Protein AF-A0A485AMM5-F1 (afdb_monomer)

Nearest PDB structures (foldseek):
  3wkn-assembly4_P  TM=5.107E-01  e=5.528E+00  synthetic construct
  2if7-assembly1_B  TM=3.251E-01  e=9.894E+00  Homo sapiens

Foldseek 3Di:
DVVVCPPDDPDDDDDDDPDFDWDFDDDPQATDFIWGCPPVPHTDTCRVVCVVPPVSRRDD

In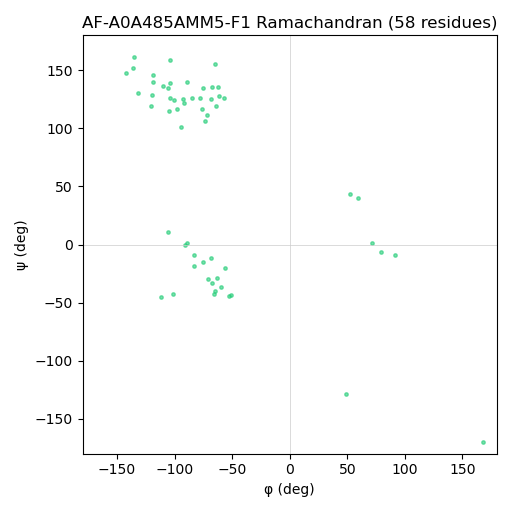terPro domains:
  IPR013839 NAD-dependent DNA ligase, adenylation [PF01653] (10-54)
  IPR018239 NAD-dependent DNA ligase, active site [PS01055] (16-45)

Structure (mmCIF, N/CA/C/O backbone):
data_AF-A0A485AMM5-F1
#
_entry.id   AF-A0A485AMM5-F1
#
loop_
_atom_site.group_PDB
_atom_site.id
_atom_site.type_symbol
_atom_site.label_atom_id
_atom_site.label_alt_id
_atom_site.label_comp_id
_atom_site.label_asym_id
_atom_site.label_entity_id
_atom_site.label_seq_id
_atom_site.pdbx_PDB_ins_code
_atom_site.Cartn_x
_atom_site.Cartn_y
_atom_site.Cartn_z
_atom_site.occupancy
_atom_site.B_iso_or_equiv
_atom_site.auth_seq_id
_atom_site.auth_comp_id
_atom_site.auth_asym_id
_atom_site.auth_atom_id
_atom_site.pdbx_PDB_model_num
ATOM 1 N N . MET A 1 1 ? -12.309 2.875 22.676 1.00 67.00 1 MET A N 1
ATOM 2 C CA . MET A 1 1 ? -12.987 2.197 21.546 1.00 67.00 1 MET A CA 1
ATOM 3 C C . MET A 1 1 ? -14.493 2.435 21.545 1.00 67.00 1 MET A C 1
ATOM 5 O O . MET A 1 1 ? -14.987 2.952 20.557 1.00 67.00 1 MET A O 1
ATOM 9 N N . GLN A 1 2 ? -15.216 2.135 22.635 1.00 77.31 2 GLN A N 1
ATOM 10 C CA . GLN A 1 2 ? -16.679 2.313 22.706 1.00 77.31 2 GLN A CA 1
ATOM 11 C C . GLN A 1 2 ? -17.145 3.717 22.284 1.00 77.31 2 GLN A C 1
ATOM 13 O O . GLN A 1 2 ? -18.045 3.824 21.465 1.00 77.31 2 GLN A O 1
ATOM 18 N N . GLN A 1 3 ? -16.465 4.777 22.728 1.00 88.12 3 GLN A N 1
ATOM 19 C CA . GLN A 1 3 ? -16.792 6.156 22.341 1.00 88.12 3 GLN A CA 1
ATOM 20 C C . GLN A 1 3 ? -16.532 6.471 20.852 1.00 88.12 3 GLN A C 1
ATOM 22 O O . GLN A 1 3 ? -17.291 7.214 20.249 1.00 88.12 3 GLN A O 1
ATOM 27 N N . TRP A 1 4 ? -15.509 5.875 20.224 1.00 87.56 4 TRP A N 1
ATOM 28 C CA . TRP A 1 4 ? -15.243 6.042 18.782 1.00 87.56 4 TRP A CA 1
ATOM 29 C C . TRP A 1 4 ? -16.285 5.319 17.917 1.00 87.56 4 TRP A C 1
ATOM 31 O O . TRP A 1 4 ? -16.574 5.747 16.801 1.00 87.56 4 TRP A O 1
ATOM 41 N N . MET A 1 5 ? -16.849 4.226 18.438 1.00 90.50 5 MET A N 1
ATOM 42 C CA . MET A 1 5 ? -17.864 3.424 17.752 1.00 90.50 5 MET A CA 1
ATOM 43 C C . MET A 1 5 ? -19.281 3.991 17.906 1.00 90.50 5 MET A C 1
ATOM 45 O O . MET A 1 5 ? -20.156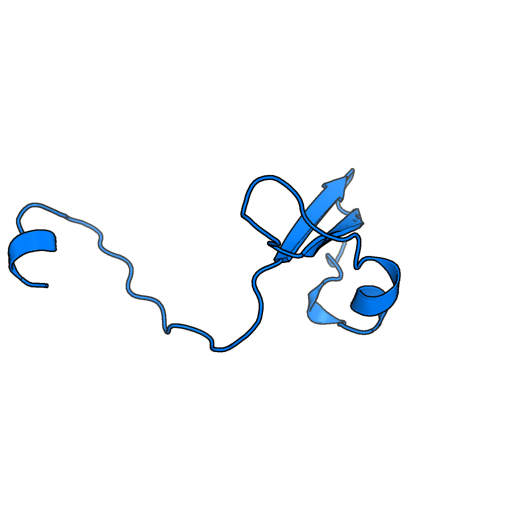 3.638 17.119 1.00 90.50 5 MET A O 1
ATOM 49 N N . GLN A 1 6 ? -19.530 4.864 18.889 1.00 92.25 6 GLN A N 1
ATOM 50 C CA . GLN A 1 6 ? -20.852 5.457 19.101 1.00 92.25 6 GLN A CA 1
ATOM 51 C C . GLN A 1 6 ? -21.334 6.198 17.844 1.00 92.25 6 GLN A C 1
ATOM 53 O O . GLN A 1 6 ? -20.639 7.049 17.296 1.00 92.25 6 GLN A O 1
ATOM 58 N N . GLY A 1 7 ? -22.534 5.848 17.373 1.00 89.50 7 GLY A N 1
ATOM 59 C CA . GLY A 1 7 ? -23.163 6.454 16.194 1.00 89.50 7 GLY A CA 1
ATOM 60 C C . GLY A 1 7 ? -22.652 5.951 14.837 1.00 89.50 7 GLY A C 1
ATOM 61 O O . GLY A 1 7 ? -23.245 6.298 13.818 1.00 89.50 7 GLY A O 1
ATOM 62 N N . LYS A 1 8 ? -21.608 5.110 14.792 1.00 90.62 8 LYS A N 1
ATOM 63 C CA . LYS A 1 8 ? -21.151 4.471 13.550 1.00 90.62 8 LYS A CA 1
ATOM 64 C C . LYS A 1 8 ? -21.958 3.196 13.297 1.00 90.62 8 LYS A C 1
ATOM 66 O O . LYS A 1 8 ? -22.031 2.324 14.158 1.00 90.62 8 LYS A O 1
ATOM 71 N N . ARG A 1 9 ? -22.562 3.095 12.115 1.00 90.19 9 ARG A N 1
ATOM 72 C CA . ARG A 1 9 ? -23.190 1.870 11.596 1.00 90.19 9 ARG A CA 1
ATOM 73 C C . ARG A 1 9 ? -22.266 1.252 10.541 1.00 90.19 9 ARG A C 1
ATOM 75 O O . ARG A 1 9 ? -21.380 1.943 10.046 1.00 90.19 9 ARG A O 1
ATOM 82 N N . ASP A 1 10 ? -22.429 -0.041 10.275 1.00 93.25 10 ASP A N 1
ATOM 83 C CA . ASP A 1 10 ? -21.684 -0.780 9.240 1.00 93.25 10 ASP A CA 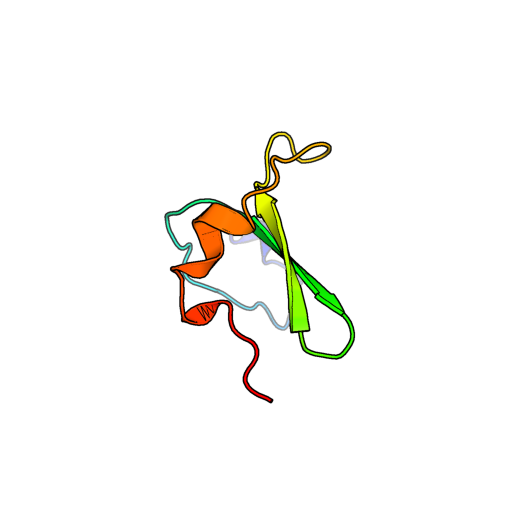1
ATOM 84 C C . ASP A 1 10 ? -20.152 -0.778 9.420 1.00 93.25 10 ASP A C 1
ATOM 86 O O . ASP A 1 10 ? -19.377 -0.655 8.472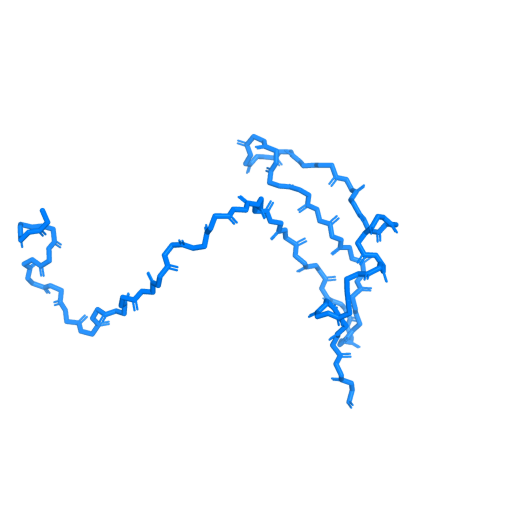 1.00 93.25 10 ASP A O 1
ATOM 90 N N . LEU A 1 11 ? -19.693 -0.920 10.669 1.00 92.62 11 LEU A N 1
ATOM 91 C CA . LEU A 1 11 ? -18.269 -1.048 10.976 1.00 92.62 11 LEU A CA 1
ATOM 92 C C . LEU A 1 11 ? -17.707 -2.378 10.455 1.00 92.62 11 LEU A C 1
ATOM 94 O O . LEU A 1 11 ? -18.158 -3.450 10.855 1.00 92.62 11 LEU A O 1
ATOM 98 N N . TRP A 1 12 ? -16.650 -2.302 9.645 1.00 92.81 12 TRP A N 1
ATOM 99 C CA . TRP A 1 12 ? -15.862 -3.463 9.233 1.00 92.81 12 TRP A CA 1
ATOM 100 C C . TRP A 1 12 ? -14.605 -3.576 10.100 1.00 92.81 12 TRP A C 1
ATOM 102 O O . TRP A 1 12 ? -13.726 -2.715 10.070 1.00 92.81 12 TRP A O 1
ATOM 112 N N . VAL A 1 13 ? -14.508 -4.663 10.865 1.00 92.12 13 VAL A N 1
ATOM 113 C CA . VAL A 1 13 ? -13.292 -5.038 11.599 1.00 92.12 13 VAL A CA 1
ATOM 114 C C . VAL A 1 13 ? -12.436 -5.979 10.753 1.00 92.12 13 VAL A C 1
ATOM 116 O O . VAL A 1 13 ? -12.903 -7.031 10.323 1.00 92.12 13 VAL A O 1
ATOM 119 N N . GLN A 1 14 ? -11.174 -5.618 10.536 1.00 95.12 14 GLN A N 1
ATOM 120 C CA . GLN A 1 14 ? -10.187 -6.463 9.863 1.00 95.12 14 GLN A CA 1
ATOM 121 C C . GLN A 1 14 ? -9.018 -6.766 10.808 1.00 95.12 14 GLN A C 1
ATOM 123 O O . GLN A 1 14 ? -8.657 -5.908 11.622 1.00 95.12 14 GLN A O 1
ATOM 128 N N . PRO A 1 15 ? -8.409 -7.963 10.724 1.00 95.44 15 PRO A N 1
ATOM 129 C CA . PRO A 1 15 ? -7.194 -8.255 11.468 1.00 95.44 15 PRO A CA 1
ATOM 130 C C . PRO A 1 15 ? -6.077 -7.313 11.016 1.00 95.44 15 PRO A C 1
ATOM 132 O O . PRO A 1 15 ? -5.861 -7.107 9.819 1.00 95.44 15 PRO A O 1
ATOM 135 N N . LYS A 1 16 ? -5.334 -6.754 11.974 1.00 92.94 16 LYS A N 1
ATOM 136 C CA . LYS A 1 16 ? -4.139 -5.985 11.642 1.00 92.94 16 LYS A CA 1
ATOM 137 C C . LYS A 1 16 ? -3.040 -6.960 11.224 1.00 92.94 16 LYS A C 1
ATOM 139 O O . LYS A 1 16 ? -2.446 -7.619 12.070 1.00 92.94 16 LYS A O 1
ATOM 144 N N . VAL A 1 17 ? -2.748 -7.008 9.930 1.00 93.38 17 VAL A N 1
ATOM 145 C CA . VAL A 1 17 ? -1.583 -7.733 9.415 1.00 93.38 17 VAL A CA 1
ATOM 146 C C . VAL A 1 17 ? -0.307 -7.022 9.884 1.00 93.38 17 VAL A C 1
ATOM 148 O O . VAL A 1 17 ? -0.226 -5.785 9.866 1.00 93.38 17 VAL A O 1
ATOM 151 N N . ASP A 1 18 ? 0.671 -7.798 10.350 1.00 94.56 18 ASP A N 1
ATOM 152 C CA . ASP A 1 18 ? 2.012 -7.295 10.639 1.00 94.56 18 ASP A CA 1
ATOM 153 C C . ASP A 1 18 ? 2.899 -7.452 9.402 1.00 94.56 18 ASP A C 1
ATOM 155 O O . ASP A 1 18 ? 3.018 -8.535 8.833 1.00 94.56 18 ASP A O 1
ATOM 159 N N . GLY A 1 19 ? 3.447 -6.339 8.930 1.00 91.94 19 GLY A N 1
ATOM 160 C CA . GLY A 1 19 ? 4.105 -6.250 7.637 1.00 91.94 19 GLY A CA 1
ATOM 161 C C . GLY A 1 19 ? 4.367 -4.806 7.229 1.00 91.94 19 GLY A C 1
ATOM 162 O O . GLY A 1 19 ? 4.198 -3.869 8.011 1.00 91.94 19 GLY A O 1
ATOM 163 N N . VAL A 1 20 ? 4.773 -4.624 5.976 1.00 91.50 20 VAL A N 1
ATOM 164 C CA . VAL A 1 20 ? 5.083 -3.311 5.399 1.00 91.50 20 VAL A CA 1
ATOM 165 C C . VAL A 1 20 ? 3.974 -2.867 4.453 1.00 91.50 20 VAL A C 1
ATOM 167 O O . VAL A 1 20 ? 3.493 -3.642 3.630 1.00 91.50 20 VAL A O 1
ATOM 170 N N . ALA A 1 21 ? 3.565 -1.605 4.566 1.00 93.25 21 ALA A N 1
ATOM 171 C CA . ALA A 1 21 ? 2.584 -1.027 3.658 1.00 93.25 21 ALA A CA 1
ATOM 172 C C . ALA A 1 21 ? 3.228 -0.713 2.297 1.00 93.25 21 ALA A C 1
ATOM 174 O O . ALA A 1 21 ? 4.315 -0.129 2.234 1.00 93.25 21 ALA A O 1
ATOM 175 N N . VAL A 1 22 ? 2.528 -1.080 1.222 1.00 94.19 22 VAL A N 1
ATOM 176 C CA . VAL A 1 22 ? 2.917 -0.816 -0.168 1.00 94.19 22 VAL A CA 1
ATOM 177 C C . VAL A 1 22 ? 1.716 -0.329 -0.978 1.00 94.19 22 VAL A C 1
ATOM 179 O O . VAL A 1 22 ? 0.578 -0.706 -0.702 1.00 94.19 22 VAL A O 1
ATOM 182 N N . THR A 1 23 ? 1.982 0.468 -2.007 1.00 94.88 23 THR A N 1
ATOM 183 C CA . THR A 1 23 ? 1.010 0.893 -3.019 1.00 94.88 23 THR A CA 1
ATOM 184 C C . THR A 1 23 ? 1.256 0.113 -4.306 1.00 94.88 23 THR A C 1
ATOM 186 O O . THR A 1 23 ? 2.371 0.125 -4.830 1.00 94.88 23 THR A O 1
ATOM 189 N N . LEU A 1 24 ? 0.217 -0.536 -4.837 1.00 94.94 24 LEU A N 1
ATOM 190 C CA . LEU A 1 24 ? 0.248 -1.215 -6.135 1.00 94.94 24 LEU A CA 1
ATOM 191 C C . LEU A 1 24 ? -0.414 -0.327 -7.195 1.00 94.94 24 LEU A C 1
ATOM 193 O O . LEU A 1 24 ? -1.568 0.069 -7.040 1.00 94.94 24 LEU A O 1
ATOM 197 N N . VAL A 1 25 ? 0.299 -0.020 -8.278 1.00 94.81 25 VAL A N 1
ATOM 198 C CA . VAL A 1 25 ? -0.230 0.751 -9.413 1.00 94.81 25 VAL A CA 1
ATOM 199 C C . VAL A 1 25 ? -0.501 -0.202 -10.567 1.00 94.81 25 VAL A C 1
A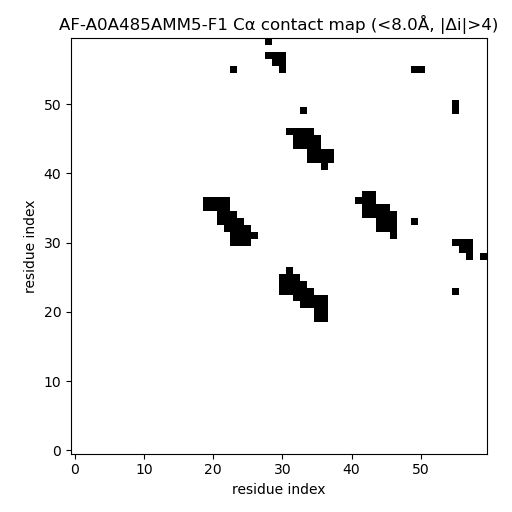TOM 201 O O . VAL A 1 25 ? 0.441 -0.755 -11.133 1.00 94.81 25 VAL A O 1
ATOM 204 N N . TYR A 1 26 ? -1.769 -0.354 -10.945 1.00 94.12 26 TYR A N 1
ATOM 205 C CA . TYR A 1 26 ? -2.183 -1.130 -12.114 1.00 94.12 26 TYR A CA 1
ATOM 206 C C . TYR A 1 26 ? -2.569 -0.207 -13.272 1.00 94.12 26 TYR A C 1
ATOM 208 O O . TYR A 1 26 ? -3.244 0.801 -13.076 1.00 94.12 26 TYR A O 1
ATOM 216 N N . GLN A 1 27 ? -2.168 -0.566 -14.490 1.00 95.06 27 GLN A N 1
ATOM 217 C CA . GLN A 1 27 ? -2.626 0.073 -15.725 1.00 95.06 27 GLN A CA 1
ATOM 218 C C . GLN A 1 27 ? -3.038 -1.011 -16.714 1.00 95.06 27 GLN A C 1
ATOM 220 O O . GLN A 1 27 ? -2.279 -1.952 -16.946 1.00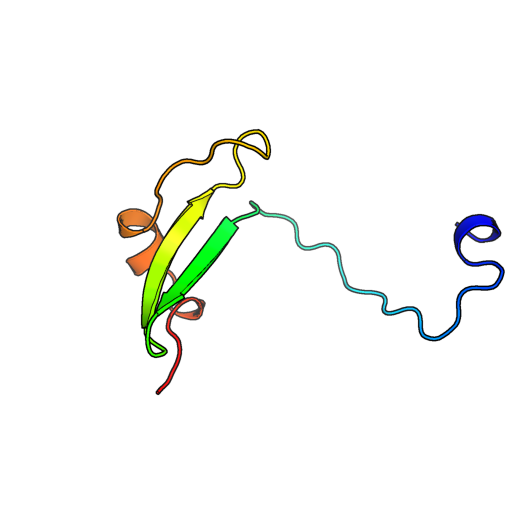 95.06 27 GLN A O 1
ATOM 225 N N . HIS A 1 28 ? -4.234 -0.878 -17.291 1.00 93.75 28 HIS A N 1
ATOM 226 C CA . HIS A 1 28 ? -4.814 -1.876 -18.201 1.00 93.75 28 HIS A CA 1
ATOM 227 C C . HIS A 1 28 ? -4.811 -3.295 -17.600 1.00 93.75 28 HIS A C 1
ATOM 229 O O . HIS A 1 28 ? -4.404 -4.254 -18.250 1.00 93.75 28 HIS A O 1
ATOM 235 N N . GLY A 1 29 ? -5.173 -3.412 -16.317 1.00 91.00 29 GLY A N 1
ATOM 236 C CA . GLY A 1 29 ? -5.185 -4.687 -15.591 1.00 91.00 29 GLY A CA 1
ATOM 237 C C . GLY A 1 29 ? -3.804 -5.266 -15.262 1.00 91.00 29 GLY A C 1
ATOM 238 O O . GLY A 1 29 ? -3.729 -6.325 -14.660 1.00 91.00 29 GLY A O 1
ATOM 239 N N . ARG A 1 30 ? -2.696 -4.596 -15.610 1.00 89.75 30 ARG A N 1
ATOM 240 C CA . ARG A 1 30 ? -1.332 -5.090 -15.358 1.00 89.75 30 ARG A CA 1
ATOM 241 C C . ARG A 1 30 ? -0.630 -4.274 -14.286 1.00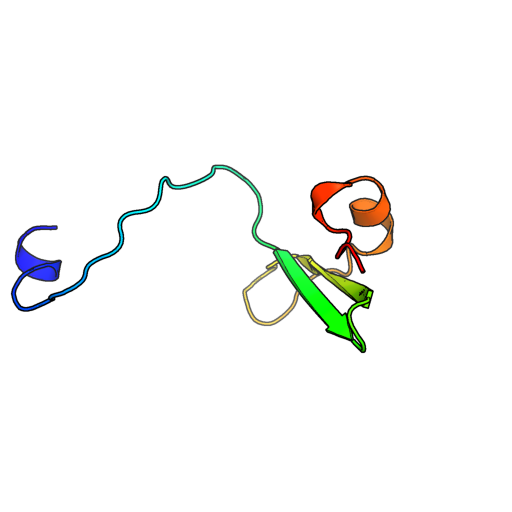 89.75 30 ARG A C 1
ATOM 243 O O . ARG A 1 30 ? -0.685 -3.044 -14.318 1.00 89.75 30 ARG A O 1
ATOM 250 N N . LEU A 1 31 ? 0.063 -4.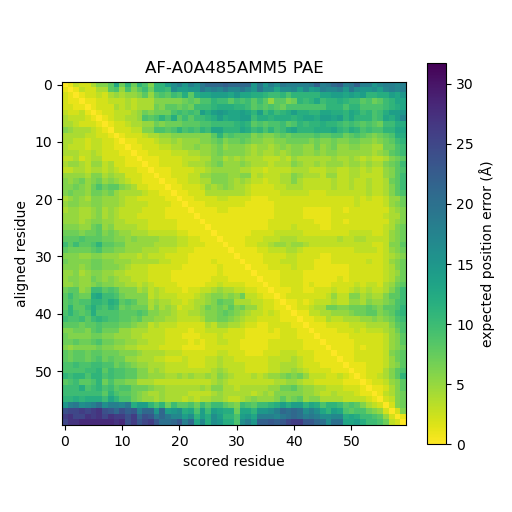952 -13.373 1.00 92.38 31 LEU A N 1
ATOM 251 C CA . LEU A 1 31 ? 0.886 -4.304 -12.355 1.00 92.38 31 LEU A CA 1
ATOM 252 C C . LEU A 1 31 ? 2.040 -3.545 -13.025 1.00 92.38 31 LEU A C 1
ATOM 254 O O . LEU A 1 31 ? 2.873 -4.144 -13.702 1.00 92.38 31 LEU A O 1
ATOM 258 N N . GLN A 1 32 ? 2.087 -2.231 -12.816 1.00 94.81 32 GLN A N 1
ATOM 259 C CA . GLN A 1 32 ? 3.127 -1.343 -13.337 1.00 94.81 32 GLN A CA 1
ATOM 260 C C . GLN A 1 32 ? 4.159 -0.976 -12.279 1.00 94.81 32 GLN A C 1
ATOM 262 O O . GLN A 1 32 ? 5.348 -0.952 -12.582 1.00 94.81 32 GLN A O 1
ATOM 267 N N . ARG A 1 33 ? 3.717 -0.670 -11.050 1.00 95.50 33 ARG A N 1
ATOM 268 C CA . ARG A 1 33 ? 4.618 -0.286 -9.954 1.00 95.50 33 ARG A CA 1
ATOM 269 C C . ARG A 1 33 ? 4.194 -0.843 -8.605 1.00 95.50 33 ARG A C 1
ATOM 271 O O . ARG A 1 33 ? 3.003 -0.931 -8.316 1.00 95.50 33 ARG A O 1
ATOM 278 N N . VAL A 1 34 ? 5.189 -1.128 -7.771 1.00 96.62 34 VAL A N 1
ATOM 279 C CA . VAL A 1 34 ? 5.042 -1.387 -6.334 1.00 96.62 34 VAL A CA 1
ATOM 280 C C . VAL A 1 34 ? 5.876 -0.357 -5.594 1.00 96.62 34 VAL A C 1
ATOM 282 O O . VAL A 1 34 ? 7.082 -0.298 -5.801 1.00 96.62 34 VAL A O 1
ATOM 285 N N . ILE A 1 35 ? 5.247 0.463 -4.759 1.00 96.62 35 ILE A N 1
ATOM 286 C CA . ILE A 1 35 ? 5.902 1.589 -4.083 1.00 96.62 35 ILE A CA 1
ATOM 287 C C . ILE A 1 35 ? 5.800 1.371 -2.575 1.00 96.62 35 ILE A C 1
ATOM 289 O O . ILE A 1 35 ? 4.709 1.104 -2.071 1.00 96.62 35 ILE A O 1
ATOM 293 N N . SER A 1 36 ? 6.914 1.455 -1.847 1.00 95.38 36 SER A N 1
ATOM 294 C CA . SER A 1 36 ? 6.881 1.393 -0.381 1.00 95.38 36 SER A CA 1
ATOM 295 C C . SER A 1 36 ? 6.141 2.599 0.203 1.00 95.38 36 SER A C 1
ATOM 297 O O . SER A 1 36 ? 6.064 3.652 -0.423 1.00 95.38 36 SER A O 1
ATOM 299 N N . ARG A 1 37 ? 5.587 2.480 1.414 1.00 94.44 37 ARG A N 1
ATOM 300 C CA . ARG A 1 37 ? 4.904 3.616 2.060 1.00 94.44 37 ARG A CA 1
ATOM 301 C C . ARG A 1 37 ? 5.821 4.830 2.280 1.00 94.44 37 ARG A C 1
ATOM 303 O O . ARG A 1 37 ? 5.337 5.955 2.212 1.00 94.44 37 ARG A O 1
ATOM 310 N N . GLY A 1 38 ? 7.092 4.584 2.604 1.00 91.50 38 GLY A N 1
ATOM 311 C CA . GLY A 1 38 ? 8.040 5.608 3.047 1.00 91.50 38 GLY A CA 1
ATOM 312 C C . GLY A 1 38 ? 7.469 6.493 4.161 1.00 91.50 38 GLY A C 1
ATOM 313 O O . GLY A 1 38 ? 6.960 5.972 5.156 1.00 91.50 38 GLY A O 1
ATOM 314 N N . ASP A 1 39 ? 7.531 7.813 3.988 1.00 91.31 39 ASP A N 1
ATOM 315 C CA . ASP A 1 39 ? 7.023 8.808 4.949 1.00 91.31 39 ASP A CA 1
ATOM 316 C C . ASP A 1 39 ? 5.547 9.198 4.721 1.00 91.31 39 ASP A C 1
ATOM 318 O O . ASP A 1 39 ? 4.986 10.007 5.461 1.00 91.31 39 ASP A O 1
ATOM 322 N N . GLY A 1 40 ? 4.889 8.589 3.730 1.00 87.31 40 GLY A N 1
ATOM 323 C CA . GLY A 1 40 ? 3.519 8.902 3.323 1.00 87.31 40 GLY A CA 1
ATOM 324 C C . GLY A 1 40 ? 3.405 9.954 2.216 1.00 87.31 40 GLY A C 1
ATOM 325 O O . GLY A 1 40 ? 2.315 10.106 1.669 1.00 87.31 40 GLY A O 1
ATOM 326 N N . VAL A 1 41 ? 4.499 10.627 1.849 1.00 90.75 41 VAL A N 1
ATOM 327 C CA . VAL A 1 41 ? 4.587 11.532 0.688 1.00 90.75 41 VAL A CA 1
ATOM 328 C C . VAL A 1 41 ? 5.493 10.927 -0.384 1.00 90.75 41 VAL A C 1
ATOM 330 O O . VAL A 1 41 ? 5.123 10.881 -1.557 1.00 90.75 41 VAL A O 1
ATOM 333 N N . PHE A 1 42 ? 6.648 10.402 0.023 1.00 90.81 42 PHE A N 1
ATOM 334 C CA . PHE A 1 42 ? 7.621 9.742 -0.836 1.00 90.81 42 PHE A CA 1
ATOM 335 C C . PHE A 1 42 ? 7.817 8.285 -0.423 1.00 90.81 42 PHE A C 1
ATOM 337 O O . PHE A 1 42 ? 7.906 7.957 0.759 1.00 90.81 42 PHE A O 1
ATOM 344 N N . GLY A 1 43 ? 7.927 7.414 -1.425 1.00 93.62 43 GLY A N 1
ATOM 345 C CA . GLY A 1 43 ? 8.182 5.985 -1.273 1.00 93.62 43 GLY A CA 1
ATOM 346 C C . GLY A 1 43 ? 9.248 5.499 -2.253 1.00 93.62 43 GLY A C 1
ATOM 347 O O . GLY A 1 43 ? 9.528 6.154 -3.256 1.00 93.62 43 GLY A O 1
ATOM 348 N N . GLU A 1 44 ? 9.845 4.345 -1.970 1.00 96.75 44 GLU A N 1
ATOM 349 C CA . GLU A 1 44 ? 10.847 3.712 -2.839 1.00 96.75 44 GLU A CA 1
ATOM 350 C C . GLU A 1 44 ? 10.159 2.789 -3.853 1.00 96.75 44 GLU A C 1
ATOM 352 O O . GLU A 1 44 ? 9.227 2.059 -3.506 1.00 96.75 44 GLU A O 1
ATOM 357 N N . ASP A 1 45 ? 10.638 2.782 -5.099 1.00 96.69 45 ASP A N 1
ATOM 358 C CA . ASP A 1 45 ? 10.186 1.826 -6.108 1.00 96.69 45 ASP A CA 1
ATOM 359 C C . ASP A 1 45 ? 10.729 0.421 -5.799 1.00 96.69 45 ASP A C 1
ATOM 361 O O . ASP A 1 45 ? 11.925 0.137 -5.877 1.00 96.69 45 ASP A O 1
ATOM 365 N N . TRP A 1 46 ? 9.822 -0.478 -5.432 1.00 96.12 46 TRP A N 1
ATOM 366 C CA . TRP A 1 46 ? 10.093 -1.875 -5.114 1.00 96.12 46 TRP A CA 1
ATOM 367 C C . TRP A 1 46 ? 9.644 -2.834 -6.215 1.00 96.12 46 TRP A C 1
ATOM 369 O O . TRP A 1 46 ? 9.673 -4.047 -6.008 1.00 96.12 46 TRP A O 1
ATOM 379 N N . THR A 1 47 ? 9.271 -2.343 -7.397 1.00 95.12 47 THR A N 1
ATOM 380 C CA . THR A 1 47 ? 8.688 -3.150 -8.480 1.00 95.12 47 THR A CA 1
ATOM 381 C C . THR A 1 47 ? 9.547 -4.363 -8.820 1.00 95.12 47 THR A C 1
ATOM 383 O O . THR A 1 47 ? 9.036 -5.475 -8.922 1.00 95.12 47 THR A O 1
ATOM 386 N N . GLN A 1 48 ? 10.869 -4.194 -8.930 1.00 93.44 48 GLN A N 1
ATOM 387 C CA . GLN A 1 48 ? 11.773 -5.308 -9.230 1.00 93.44 48 GLN A CA 1
ATOM 388 C C . GLN A 1 48 ? 11.824 -6.347 -8.098 1.00 93.44 48 GLN A C 1
ATOM 390 O O . GLN A 1 48 ? 11.777 -7.547 -8.370 1.00 93.44 48 GLN A O 1
ATOM 395 N N . LYS A 1 49 ? 11.885 -5.899 -6.836 1.00 91.81 49 LYS A N 1
ATOM 396 C CA . LYS A 1 49 ? 11.905 -6.768 -5.645 1.00 91.81 49 LYS A CA 1
ATOM 397 C C . LYS A 1 49 ? 10.585 -7.542 -5.518 1.00 91.81 49 LYS A C 1
ATOM 399 O O . LYS A 1 49 ? 10.581 -8.733 -5.216 1.00 91.81 49 LYS A O 1
ATOM 404 N N . ALA A 1 50 ? 9.476 -6.870 -5.816 1.00 91.44 50 ALA A N 1
ATOM 405 C CA . ALA A 1 50 ? 8.118 -7.369 -5.660 1.00 91.44 50 ALA A CA 1
ATOM 406 C C . ALA A 1 50 ? 7.689 -8.389 -6.728 1.00 91.44 50 ALA A C 1
ATOM 408 O O . ALA A 1 50 ? 6.737 -9.125 -6.497 1.00 91.44 50 ALA A O 1
ATOM 409 N N . ARG A 1 51 ? 8.417 -8.522 -7.850 1.00 87.62 51 ARG A N 1
ATOM 410 C CA . ARG A 1 51 ? 8.146 -9.545 -8.889 1.00 87.62 51 ARG A CA 1
ATOM 411 C C . ARG A 1 51 ? 8.138 -10.986 -8.369 1.00 87.62 51 ARG A C 1
ATOM 413 O O . ARG A 1 51 ? 7.604 -11.861 -9.037 1.00 87.62 51 ARG A O 1
ATOM 420 N N . ARG A 1 52 ? 8.751 -11.247 -7.209 1.00 87.69 52 ARG A N 1
ATOM 421 C CA . ARG A 1 52 ? 8.775 -12.574 -6.569 1.00 87.69 52 ARG A CA 1
ATOM 422 C C . ARG A 1 52 ? 7.520 -12.866 -5.735 1.00 87.69 52 ARG A C 1
ATOM 424 O O . ARG A 1 52 ? 7.363 -13.988 -5.267 1.00 87.69 52 ARG A O 1
ATOM 431 N N . ILE A 1 53 ? 6.653 -11.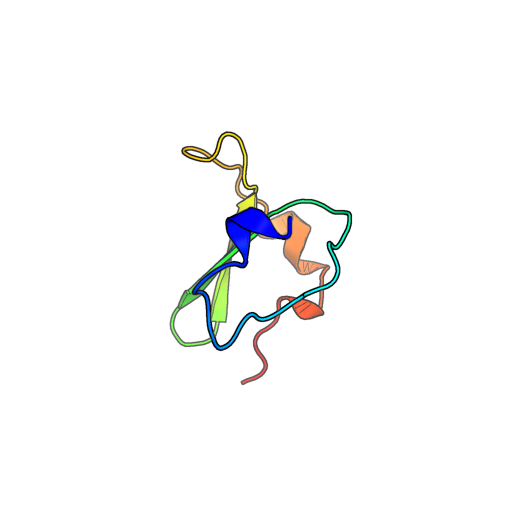875 -5.526 1.00 89.44 53 ILE A N 1
ATOM 432 C CA . ILE A 1 53 ? 5.422 -12.003 -4.745 1.00 89.44 53 ILE A CA 1
ATOM 433 C C . ILE A 1 53 ? 4.283 -12.316 -5.716 1.00 89.44 53 ILE A C 1
ATOM 435 O O . ILE A 1 53 ? 3.759 -11.432 -6.390 1.00 89.44 53 ILE A O 1
ATOM 439 N N . THR A 1 54 ? 3.898 -13.587 -5.783 1.00 87.44 54 THR A N 1
ATOM 440 C CA . THR A 1 54 ? 2.889 -14.092 -6.731 1.00 87.44 54 THR A CA 1
ATOM 441 C C . THR A 1 54 ? 1.501 -13.489 -6.516 1.00 87.44 54 THR A C 1
ATOM 443 O O . THR A 1 54 ? 0.758 -13.306 -7.474 1.00 87.44 54 THR A O 1
ATOM 446 N N . ALA A 1 55 ? 1.173 -13.095 -5.283 1.00 87.81 55 ALA A N 1
ATOM 447 C CA . ALA A 1 55 ? -0.102 -12.459 -4.947 1.00 87.81 55 ALA A CA 1
ATOM 448 C C . ALA A 1 55 ? -0.275 -11.041 -5.532 1.00 87.81 55 ALA A C 1
ATOM 450 O O . ALA A 1 55 ? -1.367 -10.486 -5.462 1.00 87.81 55 ALA A O 1
ATOM 451 N N . PHE A 1 56 ? 0.784 -10.424 -6.074 1.00 84.81 56 PHE A N 1
ATOM 452 C CA . PHE A 1 56 ? 0.703 -9.104 -6.715 1.00 84.81 56 PHE A CA 1
ATOM 453 C C . PHE A 1 56 ? 0.422 -9.170 -8.218 1.00 84.81 56 PHE A C 1
ATOM 455 O O . PHE A 1 56 ? 0.334 -8.136 -8.877 1.00 84.81 56 PHE A O 1
ATOM 462 N N . THR A 1 57 ? 0.295 -10.365 -8.785 1.00 71.81 57 THR A N 1
ATOM 463 C CA . THR A 1 57 ? -0.169 -10.513 -10.163 1.00 71.81 57 THR A CA 1
ATOM 464 C C . THR A 1 57 ? -1.685 -10.338 -10.174 1.00 71.81 57 THR A C 1
ATOM 466 O O . THR A 1 57 ? -2.385 -11.000 -9.417 1.00 71.81 57 THR A O 1
ATOM 469 N N . ALA A 1 58 ? -2.194 -9.429 -11.007 1.00 58.66 58 ALA A N 1
ATOM 470 C CA . ALA A 1 58 ? -3.600 -9.472 -11.379 1.00 58.66 58 ALA A CA 1
ATOM 471 C C . ALA A 1 58 ? -3.747 -10.607 -12.390 1.00 58.66 58 ALA A C 1
ATOM 473 O O . ALA A 1 58 ? -3.123 -10.564 -13.456 1.00 58.66 58 ALA A O 1
ATOM 474 N N . ASP A 1 59 ? -4.519 -11.624 -12.029 1.00 55.19 59 ASP A N 1
ATOM 475 C CA . ASP A 1 59 ? -5.002 -12.594 -12.997 1.00 55.19 59 ASP A CA 1
ATOM 476 C C . ASP A 1 59 ? -5.859 -11.832 -14.020 1.00 55.19 59 ASP A C 1
ATOM 478 O O . ASP A 1 59 ? -6.720 -11.026 -13.651 1.00 55.19 59 ASP A O 1
ATOM 482 N N . GLY A 1 60 ? -5.543 -12.018 -15.301 1.00 47.84 60 GLY A N 1
ATOM 483 C CA . GLY A 1 60 ? -6.443 -11.654 -16.392 1.00 47.84 60 GLY A CA 1
ATOM 484 C C . GLY A 1 60 ? -7.567 -12.667 -16.502 1.00 47.84 60 GLY A C 1
ATOM 485 O O . GLY A 1 60 ? -7.273 -13.867 -16.303 1.00 47.84 60 GLY A O 1
#

Sequence (60 aa):
MQQWMQGKRDLWVQPKVDGVAVTLVYQHGRLQRVISRGDGVFGEDWTQKARRITAFTADG

pLDDT: mean 89.42, std 9.76, range [47.84, 96.75]

Radius of gyration: 16.16 Å; Cα contacts (8 Å, |Δi|>4): 58; chains: 1; bounding box: 35×26×41 Å

Solvent-accessible surface area (backbone atoms only — not comparable to full-atom values): 4119 Å² total; per-residue (Å²): 106,71,77,77,48,59,93,62,74,89,80,84,87,73,85,84,80,87,81,82,64,65,49,78,41,67,56,95,73,36,72,72,41,31,30,38,43,70,84,76,86,55,53,53,83,36,41,80,72,49,70,77,45,73,87,67,58,58,84,129

Organism: Kluyvera cryocrescens (NCBI:txid580)

Mean predicted aligned error: 5.52 Å

Secondary structure (DSSP, 8-state):
-HHHHTT--SPPP-----S--EEEEEETTEEEEEEE-TTSS---B-HHHHTT-GGGSPP-